Protein AF-A0A381WJZ9-F1 (afdb_monomer_lite)

pLDDT: mean 94.04, std 3.13, range [81.38, 98.0]

Secondary structure (DSSP, 8-state):
-HHHHTTEEEEEE--EEEEETTEEEEES--STTTEEEEETTT--TTSPPP-SSTHHHHHHHHHTTHHHHHHHHHHTT-PPPPPPPPHHHHHHHHHHHHHHHHHHH----

Sequence (109 aa):
RIADNAGFILADLKLEFGKENNAIILADSIGPDEFRLWPKDAYKIGETQEAYDKQLLRDWLTENGYQKKFDDARSSGNEPIAPSIPTDLISKMTQRYVTAYQKLTGDTL

Structure (mmCIF, N/CA/C/O backbone):
data_AF-A0A381WJZ9-F1
#
_entry.id   AF-A0A381WJZ9-F1
#
loop_
_atom_site.group_PDB
_atom_site.id
_atom_site.type_symbol
_atom_site.label_atom_id
_atom_site.label_alt_id
_atom_site.label_comp_id
_atom_site.label_asym_id
_atom_site.label_entity_id
_atom_site.label_seq_id
_atom_site.pdbx_PDB_ins_code
_atom_site.Cartn_x
_atom_site.Cartn_y
_atom_site.Cartn_z
_atom_site.occupancy
_atom_site.B_iso_or_equiv
_atom_site.auth_seq_id
_atom_site.auth_comp_id
_atom_site.auth_asym_id
_atom_site.auth_atom_id
_atom_site.pdbx_PDB_model_num
ATOM 1 N N . ARG A 1 1 ? -7.148 -16.300 -4.438 1.00 81.38 1 ARG A N 1
ATOM 2 C CA . ARG A 1 1 ? -8.253 -15.926 -3.518 1.00 81.38 1 ARG A CA 1
ATOM 3 C C . ARG A 1 1 ? -7.761 -15.604 -2.095 1.00 81.38 1 ARG A C 1
ATOM 5 O O . ARG A 1 1 ? -8.583 -15.525 -1.203 1.00 81.38 1 ARG A O 1
ATOM 12 N N . ILE A 1 2 ? -6.457 -15.375 -1.863 1.00 93.69 2 ILE A N 1
ATOM 13 C CA . ILE A 1 2 ? -5.912 -15.141 -0.508 1.00 93.69 2 ILE A CA 1
ATOM 14 C C . ILE A 1 2 ? -6.449 -13.830 0.086 1.00 93.69 2 ILE A C 1
ATOM 16 O O . ILE A 1 2 ? -7.165 -13.872 1.077 1.00 93.69 2 ILE A O 1
ATOM 20 N N . ALA A 1 3 ? -6.202 -12.689 -0.573 1.00 95.06 3 ALA A N 1
ATOM 21 C CA . ALA A 1 3 ? -6.719 -11.387 -0.132 1.00 95.06 3 ALA A CA 1
ATOM 22 C C . ALA A 1 3 ? -8.249 -11.379 0.006 1.00 95.06 3 ALA A C 1
ATOM 24 O O . ALA A 1 3 ? -8.786 -10.922 1.010 1.00 95.06 3 ALA A O 1
ATOM 25 N N . ASP A 1 4 ? -8.936 -11.970 -0.974 1.00 96.12 4 ASP A N 1
ATOM 26 C CA . ASP A 1 4 ? -10.392 -12.089 -0.985 1.00 96.12 4 ASP A CA 1
ATOM 27 C C . ASP A 1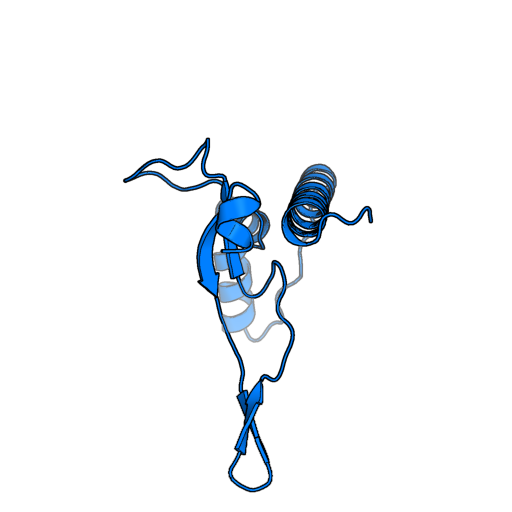 4 ? -10.930 -12.816 0.264 1.00 96.12 4 ASP A C 1
ATOM 29 O O . ASP A 1 4 ? -11.830 -12.305 0.936 1.00 96.12 4 ASP A O 1
ATOM 33 N N . ASN A 1 5 ? -10.332 -13.958 0.614 1.00 96.56 5 ASN A N 1
ATOM 34 C CA . ASN A 1 5 ? -10.680 -14.735 1.805 1.00 96.56 5 ASN A CA 1
ATOM 35 C C . ASN A 1 5 ? -10.297 -14.014 3.108 1.00 96.56 5 ASN A C 1
ATOM 37 O O . ASN A 1 5 ? -10.979 -14.169 4.115 1.00 96.56 5 ASN A O 1
ATOM 41 N N . ALA A 1 6 ? -9.237 -13.206 3.078 1.00 95.69 6 ALA A N 1
ATOM 42 C CA . ALA A 1 6 ? -8.768 -12.392 4.198 1.00 95.69 6 ALA A CA 1
ATOM 43 C C . ALA A 1 6 ? -9.626 -11.132 4.450 1.00 95.69 6 ALA A C 1
ATOM 45 O O . ALA A 1 6 ? -9.337 -10.352 5.358 1.00 95.69 6 ALA A O 1
ATOM 46 N N . GLY A 1 7 ? -10.683 -10.911 3.659 1.00 96.31 7 GLY A N 1
ATOM 47 C CA . GLY A 1 7 ? -11.561 -9.748 3.794 1.00 96.31 7 GLY A CA 1
ATOM 48 C C . GLY A 1 7 ? -11.049 -8.492 3.084 1.00 96.31 7 GLY A C 1
ATOM 49 O O . GLY A 1 7 ? -11.513 -7.396 3.390 1.00 96.31 7 GLY A O 1
ATOM 50 N N . PHE A 1 8 ? -10.125 -8.636 2.132 1.00 96.19 8 PHE A N 1
ATOM 51 C CA . PHE A 1 8 ? -9.548 -7.529 1.371 1.00 96.19 8 PHE A CA 1
ATOM 52 C C . PHE A 1 8 ? -9.838 -7.617 -0.130 1.00 96.19 8 PHE A C 1
ATOM 54 O O . PHE A 1 8 ? -10.052 -8.688 -0.701 1.00 96.19 8 PHE A O 1
ATOM 61 N N . ILE A 1 9 ? -9.790 -6.459 -0.777 1.00 95.62 9 ILE A N 1
ATOM 62 C CA . ILE A 1 9 ? -9.676 -6.274 -2.218 1.00 95.62 9 ILE A CA 1
ATOM 63 C C . ILE A 1 9 ? -8.210 -5.936 -2.502 1.00 95.62 9 ILE A C 1
ATOM 65 O O . ILE A 1 9 ? -7.686 -4.969 -1.953 1.00 95.62 9 ILE A O 1
ATOM 69 N N . LEU A 1 10 ? -7.552 -6.727 -3.353 1.00 94.75 10 LEU A N 1
ATOM 70 C CA . LEU A 1 10 ? -6.238 -6.384 -3.899 1.00 94.75 10 LEU A CA 1
ATOM 71 C C . LEU A 1 10 ? -6.445 -5.429 -5.074 1.00 94.75 10 LEU A C 1
ATOM 73 O O . LEU A 1 10 ? -6.830 -5.871 -6.155 1.00 94.75 10 LEU A O 1
ATOM 77 N N . ALA A 1 11 ? -6.253 -4.135 -4.834 1.00 93.56 11 ALA A N 1
ATOM 78 C CA . ALA A 1 11 ? -6.512 -3.100 -5.830 1.00 93.56 11 ALA A CA 1
ATOM 79 C C . ALA A 1 11 ? -5.433 -3.082 -6.920 1.00 93.56 11 ALA A C 1
ATOM 81 O O . ALA A 1 11 ? -5.748 -3.035 -8.107 1.00 93.56 11 ALA A O 1
ATOM 82 N N . ASP A 1 12 ? -4.169 -3.181 -6.512 1.00 93.44 12 ASP A N 1
ATOM 83 C CA . ASP A 1 12 ? -3.019 -3.310 -7.401 1.00 93.44 12 ASP A CA 1
ATOM 84 C C . ASP A 1 12 ? -1.832 -3.976 -6.689 1.00 93.44 12 ASP A C 1
ATOM 86 O O . ASP A 1 12 ? -1.811 -4.108 -5.462 1.00 93.44 12 ASP A O 1
ATOM 90 N N . LEU A 1 13 ? -0.873 -4.445 -7.490 1.00 93.44 13 LEU A N 1
ATOM 91 C CA . LEU A 1 13 ? 0.360 -5.095 -7.057 1.00 93.44 13 LEU A CA 1
ATOM 92 C C . LEU A 1 13 ? 1.471 -4.787 -8.066 1.00 93.44 13 LEU A C 1
ATOM 94 O O . LEU A 1 13 ? 1.309 -5.011 -9.268 1.00 93.44 13 LEU A O 1
ATOM 98 N N . LYS A 1 14 ? 2.611 -4.316 -7.570 1.00 95.56 14 LYS A N 1
ATOM 99 C CA . LYS A 1 14 ? 3.866 -4.205 -8.310 1.00 95.56 14 LYS A CA 1
ATOM 100 C C . LYS A 1 14 ? 4.633 -5.519 -8.190 1.00 95.56 14 LYS A C 1
ATOM 102 O O . LYS A 1 14 ? 4.833 -6.017 -7.089 1.00 95.56 14 LYS A O 1
ATOM 107 N N . LEU A 1 15 ? 5.134 -6.025 -9.312 1.00 96.88 15 LEU A N 1
ATOM 108 C CA . LEU A 1 15 ? 6.040 -7.171 -9.356 1.00 96.88 15 LEU A CA 1
ATOM 109 C C . LEU A 1 15 ? 7.314 -6.786 -10.098 1.00 96.88 15 LEU A C 1
ATOM 111 O O . LEU A 1 15 ? 7.259 -6.041 -11.078 1.00 96.88 15 LEU A O 1
ATOM 115 N N . GLU A 1 16 ? 8.441 -7.331 -9.656 1.00 97.75 16 GLU A N 1
ATOM 116 C CA . GLU A 1 16 ? 9.701 -7.258 -10.388 1.00 97.75 16 GLU A CA 1
ATOM 117 C C . GLU A 1 16 ? 10.121 -8.657 -10.818 1.00 97.75 16 GLU A C 1
ATOM 119 O O . GLU A 1 16 ? 9.851 -9.648 -10.140 1.00 97.75 16 GLU A O 1
ATOM 124 N N . PHE A 1 17 ? 10.758 -8.750 -11.982 1.00 98.00 17 PHE A N 1
ATOM 125 C CA . PHE A 1 17 ? 11.145 -10.029 -12.556 1.00 98.00 17 PHE A CA 1
ATOM 126 C C . PHE A 1 17 ? 12.586 -9.996 -13.044 1.00 98.00 17 PHE A C 1
ATOM 128 O O . PHE A 1 17 ? 13.007 -9.062 -13.728 1.00 98.00 17 PHE A O 1
ATOM 135 N N . GLY A 1 18 ? 13.318 -11.060 -12.731 1.00 97.44 18 GLY A N 1
ATOM 136 C CA . GLY A 1 18 ? 14.611 -11.373 -13.322 1.00 97.44 18 GLY A CA 1
ATOM 137 C C . GLY A 1 18 ? 14.477 -12.356 -14.485 1.00 97.44 18 GLY A C 1
ATOM 138 O O . GLY A 1 18 ? 13.428 -12.971 -14.699 1.00 97.44 18 GLY A O 1
ATOM 139 N N . LYS A 1 19 ? 15.571 -12.538 -15.229 1.00 97.75 19 LYS A N 1
ATOM 140 C CA . LYS A 1 19 ? 15.684 -13.563 -16.269 1.00 97.75 19 LYS A CA 1
ATOM 141 C C . LYS A 1 19 ? 16.950 -14.383 -16.058 1.00 97.75 19 LYS A C 1
ATOM 143 O O . LYS A 1 19 ? 18.045 -13.833 -16.075 1.00 97.75 19 LYS A O 1
ATOM 148 N N . GLU A 1 20 ? 16.798 -15.696 -15.944 1.00 97.31 20 GLU A N 1
ATOM 149 C CA . GLU A 1 20 ? 17.911 -16.641 -15.824 1.00 97.31 20 GLU A CA 1
ATOM 150 C C . GLU A 1 20 ? 17.608 -17.890 -16.657 1.00 97.31 20 GLU A C 1
ATOM 152 O O . GLU A 1 20 ? 16.483 -18.379 -16.647 1.00 97.31 20 GLU A O 1
ATOM 157 N N . ASN A 1 21 ? 18.582 -18.390 -17.428 1.00 96.19 21 ASN A N 1
ATOM 158 C CA . ASN A 1 21 ? 18.439 -19.600 -18.258 1.00 96.19 21 ASN A CA 1
ATOM 159 C C . ASN A 1 21 ? 17.167 -19.624 -19.132 1.00 96.19 21 ASN A C 1
ATOM 161 O O . ASN A 1 21 ? 16.522 -20.653 -19.314 1.00 96.19 21 ASN A O 1
ATOM 165 N N . ASN A 1 22 ? 16.808 -18.462 -19.687 1.00 95.50 22 ASN A N 1
ATOM 166 C CA . ASN A 1 22 ? 15.597 -18.241 -20.481 1.00 95.50 22 ASN A CA 1
ATOM 167 C C . ASN A 1 22 ? 14.258 -18.431 -19.730 1.00 95.50 22 ASN A C 1
ATOM 169 O O . ASN A 1 22 ? 13.206 -18.407 -20.365 1.00 95.50 22 ASN A O 1
ATOM 173 N N . ALA A 1 23 ? 14.284 -18.538 -18.400 1.00 97.50 23 ALA A N 1
ATOM 174 C CA . ALA A 1 23 ? 13.121 -18.487 -17.522 1.00 97.50 23 ALA A CA 1
ATOM 175 C C . ALA A 1 23 ? 12.942 -17.081 -16.926 1.00 97.50 23 ALA A C 1
ATOM 177 O O . ALA A 1 23 ? 13.918 -16.383 -16.643 1.00 97.50 23 ALA A O 1
ATOM 178 N N . ILE A 1 24 ? 11.685 -16.673 -16.741 1.00 97.62 24 ILE A N 1
ATOM 179 C CA . ILE A 1 24 ? 11.320 -15.473 -15.982 1.00 97.62 24 ILE A CA 1
ATOM 180 C C . ILE A 1 24 ? 11.126 -15.883 -14.528 1.00 97.62 24 ILE A C 1
ATOM 182 O O . ILE A 1 24 ? 10.386 -16.826 -14.247 1.00 97.62 24 ILE A O 1
ATOM 186 N N . ILE A 1 25 ? 11.789 -15.179 -13.619 1.00 97.44 25 ILE A N 1
ATOM 187 C CA . ILE A 1 25 ? 11.780 -15.484 -12.190 1.00 97.44 25 ILE A CA 1
ATOM 188 C C . ILE A 1 25 ? 11.227 -14.272 -11.456 1.00 97.44 25 ILE A C 1
ATOM 190 O O . ILE A 1 25 ? 11.639 -13.145 -11.732 1.00 97.44 25 ILE A O 1
ATOM 194 N N . LEU A 1 26 ? 10.290 -14.501 -10.536 1.00 96.94 26 LEU A N 1
ATOM 195 C CA . LEU A 1 26 ? 9.844 -13.461 -9.617 1.00 96.94 26 LEU A CA 1
ATOM 196 C C . LEU A 1 26 ? 11.037 -13.011 -8.768 1.00 96.94 26 LEU A C 1
ATOM 198 O O . LEU A 1 26 ? 11.684 -13.827 -8.115 1.00 96.94 26 LEU A O 1
ATOM 202 N N . ALA A 1 27 ? 11.313 -11.718 -8.805 1.00 95.12 27 ALA A N 1
ATOM 203 C CA . ALA A 1 27 ? 12.308 -11.065 -7.979 1.00 95.12 27 ALA A CA 1
ATOM 204 C C . ALA A 1 27 ? 11.611 -10.116 -6.995 1.00 95.12 27 ALA A C 1
ATOM 206 O O . ALA A 1 27 ? 10.387 -9.965 -7.030 1.00 95.12 27 ALA A O 1
ATOM 207 N N . ASP A 1 28 ? 12.417 -9.465 -6.155 1.00 95.69 28 ASP A N 1
ATOM 208 C CA . ASP A 1 28 ? 11.953 -8.519 -5.138 1.00 95.69 28 ASP A CA 1
ATOM 209 C C . ASP A 1 28 ? 10.976 -9.159 -4.123 1.00 95.69 28 ASP A C 1
ATOM 211 O O . ASP A 1 28 ? 10.749 -10.373 -4.095 1.00 95.69 28 ASP A O 1
ATOM 215 N N . SER A 1 29 ? 10.469 -8.345 -3.208 1.00 93.69 29 SER A N 1
ATOM 216 C CA . SER A 1 29 ? 9.512 -8.735 -2.184 1.00 93.69 29 SER A CA 1
ATOM 217 C C . SER A 1 29 ? 8.058 -8.582 -2.645 1.00 93.69 29 SER A C 1
ATOM 219 O O . SER A 1 29 ? 7.745 -7.907 -3.625 1.00 93.69 29 SER A O 1
ATOM 221 N N . ILE A 1 30 ? 7.152 -9.237 -1.917 1.00 92.19 30 ILE A N 1
ATOM 222 C CA . ILE A 1 30 ? 5.709 -9.012 -2.017 1.00 92.19 30 ILE A CA 1
ATOM 223 C C . ILE A 1 30 ? 5.217 -8.673 -0.614 1.00 92.19 30 ILE A C 1
ATOM 225 O O . ILE A 1 30 ? 4.999 -9.569 0.205 1.00 92.19 30 ILE A O 1
ATOM 229 N N . GLY A 1 31 ? 5.053 -7.383 -0.334 1.00 90.31 31 GLY A N 1
ATOM 230 C CA . GLY A 1 31 ? 4.566 -6.891 0.946 1.00 90.31 31 GLY A CA 1
ATOM 231 C C . GLY A 1 31 ? 3.645 -5.674 0.818 1.00 90.31 31 GLY A C 1
ATOM 232 O O . GLY A 1 31 ? 3.314 -5.249 -0.292 1.00 90.31 31 GLY A O 1
ATOM 233 N N . PRO A 1 32 ? 3.230 -5.095 1.962 1.00 89.00 32 PRO A N 1
ATOM 234 C CA . PRO A 1 32 ? 2.378 -3.898 2.025 1.00 89.00 32 PRO A CA 1
ATOM 235 C C . PRO A 1 32 ? 2.932 -2.667 1.306 1.00 89.00 32 PRO A C 1
ATOM 237 O O . PRO A 1 32 ? 2.250 -1.658 1.168 1.00 89.00 32 PRO A O 1
ATOM 240 N 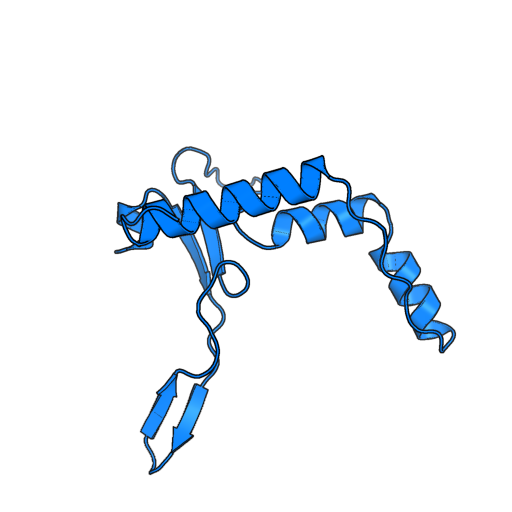N . ASP A 1 33 ? 4.180 -2.727 0.872 1.00 90.75 33 ASP A N 1
ATOM 241 C CA . ASP A 1 33 ? 4.849 -1.668 0.147 1.00 90.75 33 ASP A CA 1
ATOM 242 C C . ASP A 1 33 ? 4.663 -1.798 -1.375 1.00 90.75 33 ASP A C 1
ATOM 244 O O . ASP A 1 33 ? 4.726 -0.795 -2.094 1.00 90.75 33 ASP A O 1
ATOM 248 N N . GLU A 1 34 ? 4.405 -3.017 -1.852 1.00 93.56 34 GLU A N 1
ATOM 249 C CA . GLU A 1 34 ? 4.294 -3.399 -3.257 1.00 93.56 34 GLU A CA 1
ATOM 250 C C . GLU A 1 34 ? 2.842 -3.606 -3.690 1.00 93.56 34 GLU A C 1
ATOM 252 O O . GLU A 1 34 ? 2.568 -3.566 -4.889 1.00 93.56 34 GLU A O 1
ATOM 257 N N . PHE A 1 35 ? 1.908 -3.803 -2.756 1.00 91.62 35 PHE A N 1
ATOM 258 C CA . PHE A 1 35 ? 0.477 -3.911 -3.046 1.00 91.62 35 PHE A CA 1
ATOM 259 C C . PHE A 1 35 ? -0.369 -2.835 -2.374 1.00 91.62 35 PHE A C 1
ATOM 261 O O . PHE A 1 35 ? 0.022 -2.249 -1.367 1.00 91.62 35 PHE A O 1
ATOM 268 N N . ARG A 1 36 ? -1.591 -2.661 -2.889 1.00 92.12 36 ARG A N 1
ATOM 269 C CA . ARG A 1 36 ? -2.672 -1.953 -2.197 1.00 92.12 36 ARG A CA 1
ATOM 270 C C . ARG A 1 36 ? -3.790 -2.899 -1.793 1.00 92.12 36 ARG A C 1
ATOM 272 O O . ARG A 1 36 ? -4.385 -3.569 -2.641 1.00 92.12 36 ARG A O 1
ATOM 279 N N . LEU A 1 37 ? -4.102 -2.919 -0.498 1.00 94.12 37 LEU A N 1
ATOM 280 C CA . LEU A 1 37 ? -5.222 -3.681 0.055 1.00 94.12 37 LEU A CA 1
ATOM 281 C C . LEU A 1 37 ? -6.287 -2.745 0.605 1.00 94.12 37 LEU A C 1
ATOM 283 O O . LEU A 1 37 ? -6.020 -1.947 1.507 1.00 94.12 37 LEU A O 1
ATOM 287 N N . TRP A 1 38 ? -7.505 -2.906 0.094 1.00 94.88 38 TRP A N 1
ATOM 288 C CA . TRP A 1 38 ? -8.689 -2.213 0.590 1.00 94.88 38 TRP A CA 1
ATOM 289 C C . TRP A 1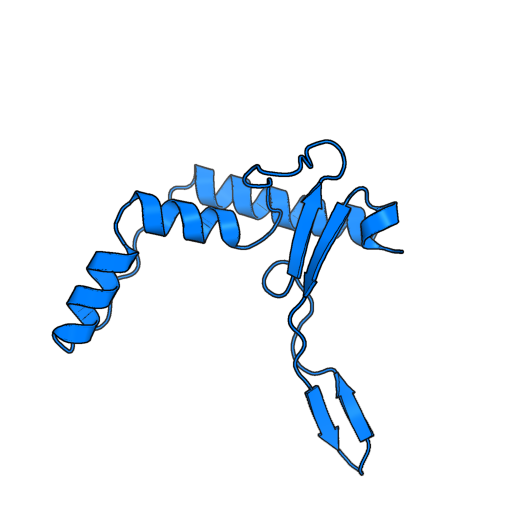 38 ? -9.567 -3.180 1.382 1.00 94.88 38 TRP A C 1
ATOM 291 O O . TRP A 1 38 ? -9.882 -4.262 0.881 1.00 94.88 38 TRP A O 1
ATOM 301 N N . PRO A 1 39 ? -9.967 -2.846 2.616 1.00 95.06 39 PRO A N 1
ATOM 302 C CA . PRO A 1 39 ? -10.862 -3.689 3.397 1.00 95.06 39 PRO A CA 1
ATOM 303 C C . PRO A 1 39 ? -12.250 -3.727 2.733 1.00 95.06 39 PRO A C 1
ATOM 305 O O . PRO A 1 39 ? -12.816 -2.695 2.370 1.00 95.06 39 PRO A O 1
ATOM 308 N N . LYS A 1 40 ? -12.791 -4.933 2.521 1.00 95.31 40 LYS A N 1
ATOM 309 C CA . LYS A 1 40 ? -14.043 -5.138 1.768 1.00 95.31 40 LYS A CA 1
ATOM 310 C C . LYS A 1 40 ? -15.252 -4.467 2.411 1.00 95.31 40 LYS A C 1
ATOM 312 O O . LYS A 1 40 ? -16.155 -4.040 1.704 1.00 95.31 40 LYS A O 1
ATOM 317 N N . ASP A 1 41 ? -15.282 -4.425 3.735 1.00 95.50 41 ASP A N 1
ATOM 318 C CA . ASP A 1 41 ? -16.366 -3.870 4.542 1.00 95.50 41 ASP A CA 1
ATOM 319 C C . ASP A 1 41 ? -16.419 -2.336 4.518 1.00 95.50 41 ASP A C 1
ATOM 321 O O . ASP A 1 41 ? -17.489 -1.770 4.732 1.00 95.50 41 ASP A O 1
ATOM 325 N N . ALA A 1 42 ? -15.306 -1.664 4.206 1.00 94.12 42 ALA A N 1
ATOM 326 C CA . ALA A 1 42 ? -15.255 -0.207 4.072 1.00 94.12 42 ALA A CA 1
ATOM 327 C C . ALA A 1 42 ? -15.177 0.286 2.615 1.00 94.12 42 ALA A C 1
ATOM 329 O O . ALA A 1 42 ? -15.235 1.494 2.382 1.00 94.12 42 ALA A O 1
ATOM 330 N N . TYR A 1 43 ? -15.051 -0.617 1.637 1.00 95.50 43 TYR A N 1
ATOM 331 C CA . TYR A 1 43 ? -14.917 -0.249 0.229 1.00 95.50 43 TYR A CA 1
ATOM 332 C C . TYR A 1 43 ? -16.169 0.451 -0.318 1.00 95.50 43 TYR A C 1
ATOM 334 O O . TYR A 1 43 ? -17.287 -0.057 -0.193 1.00 95.50 43 TYR A O 1
ATOM 342 N N . LYS A 1 44 ? -15.976 1.589 -0.998 1.00 96.50 44 LYS A N 1
ATOM 343 C CA . LYS A 1 44 ? -17.057 2.357 -1.637 1.00 96.50 44 LYS A CA 1
ATOM 344 C C . LYS A 1 44 ? -16.623 2.971 -2.960 1.00 96.50 44 LYS A C 1
ATOM 346 O O . LYS A 1 44 ? -15.649 3.711 -3.025 1.00 96.50 44 LYS A O 1
ATOM 351 N N . ILE A 1 45 ? -17.382 2.728 -4.023 1.00 95.19 45 ILE A N 1
ATOM 352 C CA . ILE A 1 45 ? -17.098 3.307 -5.342 1.00 95.19 45 ILE A CA 1
ATOM 353 C C . ILE A 1 45 ? -17.183 4.840 -5.278 1.00 95.19 45 ILE A C 1
ATOM 355 O O . ILE A 1 45 ? -18.146 5.386 -4.747 1.00 95.19 45 ILE A O 1
ATOM 359 N N . GLY A 1 46 ? -16.198 5.521 -5.870 1.00 94.75 46 GLY A N 1
ATOM 360 C CA . GLY A 1 46 ? -16.164 6.984 -5.974 1.00 94.75 46 GLY A CA 1
ATOM 361 C C . GLY A 1 46 ? -15.548 7.711 -4.775 1.00 94.75 46 GLY A C 1
ATOM 362 O O . GLY A 1 46 ? -15.472 8.935 -4.803 1.00 94.75 46 GLY A O 1
ATOM 363 N N . GLU A 1 47 ? -15.081 6.987 -3.756 1.00 92.44 47 GLU A N 1
ATOM 364 C CA . GLU A 1 47 ? -14.408 7.560 -2.584 1.00 92.44 47 GLU A CA 1
ATOM 365 C C . GLU A 1 47 ? -12.904 7.228 -2.563 1.00 92.44 47 GLU A C 1
ATOM 367 O O . GLU A 1 47 ? -12.418 6.355 -3.291 1.00 92.44 47 GLU A O 1
ATOM 372 N N . THR A 1 48 ? -12.150 7.917 -1.705 1.00 88.56 48 THR A N 1
ATOM 373 C CA . THR A 1 48 ? -10.804 7.475 -1.318 1.00 88.56 48 THR A CA 1
ATOM 374 C C . THR A 1 48 ? -10.938 6.286 -0.373 1.00 88.56 48 THR A C 1
ATOM 376 O O . THR A 1 48 ? -11.670 6.353 0.612 1.00 88.56 48 THR A O 1
ATOM 379 N N . GLN A 1 49 ? -10.240 5.194 -0.674 1.00 91.25 49 GLN A N 1
ATOM 380 C CA . GLN A 1 49 ? -10.350 3.954 0.093 1.00 91.25 49 GLN A CA 1
ATOM 381 C C . GLN A 1 49 ? -9.403 3.948 1.290 1.00 91.25 49 GLN A C 1
ATOM 383 O O . GLN A 1 49 ? -8.294 4.482 1.224 1.00 91.25 49 GLN A O 1
ATOM 388 N N . GLU A 1 50 ? -9.803 3.270 2.366 1.00 88.00 50 GLU A N 1
ATOM 389 C CA . GLU A 1 50 ? -8.854 2.913 3.413 1.00 88.00 50 GLU A CA 1
ATOM 390 C C . GLU A 1 50 ? -7.804 1.941 2.854 1.00 88.00 50 GLU A C 1
ATOM 392 O O . GLU A 1 50 ? -8.132 0.963 2.185 1.00 88.00 50 GLU A O 1
ATOM 397 N N . ALA A 1 51 ? -6.536 2.218 3.143 1.00 82.31 51 ALA A N 1
ATOM 398 C CA . ALA A 1 51 ? -5.403 1.511 2.570 1.00 82.31 51 ALA A CA 1
ATOM 399 C C . ALA A 1 51 ? -4.526 0.883 3.663 1.00 82.31 51 ALA A C 1
ATOM 401 O O . ALA A 1 51 ? -4.140 1.551 4.630 1.00 82.31 51 ALA A O 1
ATOM 402 N N . TYR A 1 52 ? -4.217 -0.404 3.510 1.00 89.69 52 TYR A N 1
ATOM 403 C CA . TYR A 1 52 ? -3.354 -1.183 4.410 1.00 89.69 52 TYR A CA 1
ATOM 404 C C . TYR A 1 52 ? -1.920 -1.261 3.859 1.00 89.69 52 TYR A C 1
ATOM 406 O O . TYR A 1 52 ? -1.324 -2.330 3.775 1.00 89.69 52 TYR A O 1
ATOM 414 N N . ASP A 1 53 ? -1.399 -0.104 3.453 1.00 83.50 53 ASP A N 1
ATOM 415 C CA . ASP A 1 53 ? -0.136 0.069 2.732 1.00 83.50 53 ASP A CA 1
ATOM 416 C C . ASP A 1 53 ? 0.480 1.460 3.027 1.00 83.50 53 ASP A C 1
ATOM 418 O O . ASP A 1 53 ? 0.052 2.180 3.941 1.00 83.50 53 ASP A O 1
ATOM 422 N N . LYS A 1 54 ? 1.494 1.854 2.247 1.00 85.69 54 LYS A N 1
ATOM 423 C CA . LYS A 1 54 ? 2.209 3.143 2.351 1.00 85.69 54 LYS A CA 1
ATOM 424 C C . LYS A 1 54 ? 1.342 4.392 2.152 1.00 85.69 54 LYS A C 1
ATOM 426 O O . LYS A 1 54 ? 1.836 5.496 2.396 1.00 85.69 54 LYS A O 1
ATOM 431 N N . GLN A 1 55 ? 0.101 4.274 1.684 1.00 86.00 55 GLN A N 1
ATOM 432 C CA . GLN A 1 55 ? -0.725 5.424 1.318 1.00 86.00 55 GLN A CA 1
ATOM 433 C C . GLN A 1 55 ? -0.949 6.377 2.498 1.00 86.00 55 GLN A C 1
ATOM 435 O O . GLN A 1 55 ? -0.861 7.583 2.312 1.00 86.00 55 GLN A O 1
ATOM 440 N N . LEU A 1 56 ? -1.078 5.858 3.726 1.00 89.62 56 LEU A N 1
ATOM 441 C CA . LEU A 1 56 ? -1.236 6.689 4.928 1.00 89.62 56 LEU A CA 1
ATOM 442 C C . LEU A 1 56 ? -0.065 7.677 5.123 1.00 89.62 56 LEU A C 1
ATOM 444 O O . LEU A 1 56 ? -0.278 8.837 5.467 1.00 89.62 56 LEU A O 1
ATOM 448 N N . LEU A 1 57 ? 1.174 7.233 4.878 1.00 92.06 57 LEU A N 1
ATOM 449 C CA . LEU A 1 57 ? 2.352 8.101 4.957 1.00 92.06 57 LEU A CA 1
ATOM 450 C C . LEU A 1 57 ? 2.390 9.104 3.802 1.00 92.06 57 LEU A C 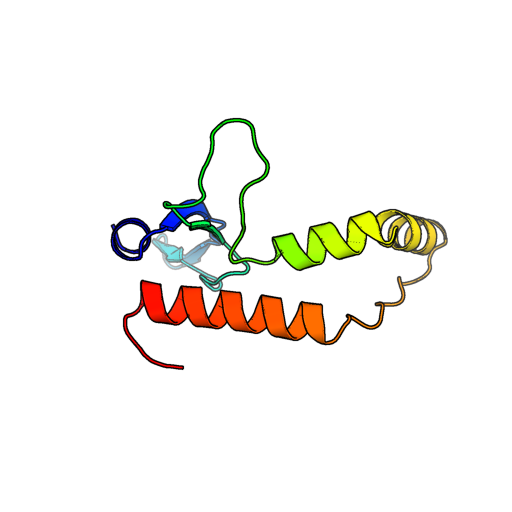1
ATOM 452 O O . LEU A 1 57 ? 2.768 10.255 4.003 1.00 92.06 57 LEU A O 1
ATOM 456 N N . ARG A 1 58 ? 2.010 8.674 2.594 1.00 90.88 58 ARG A N 1
ATOM 457 C CA . ARG A 1 58 ? 1.978 9.540 1.405 1.00 90.88 58 ARG A CA 1
ATOM 458 C C . ARG A 1 58 ? 0.979 10.678 1.576 1.00 90.88 58 ARG A C 1
ATOM 460 O O . ARG A 1 58 ? 1.320 11.826 1.288 1.00 90.88 58 ARG A O 1
ATOM 467 N N . ASP A 1 59 ? -0.207 10.361 2.081 1.00 90.62 59 ASP A N 1
ATOM 468 C CA . ASP A 1 59 ? -1.262 11.333 2.354 1.00 90.62 59 ASP A CA 1
ATOM 469 C C . ASP A 1 59 ? -0.778 12.331 3.410 1.00 90.62 59 ASP A C 1
ATOM 471 O O . ASP A 1 59 ? -0.754 13.532 3.149 1.00 90.62 59 ASP A O 1
ATOM 475 N N . TRP A 1 60 ? -0.232 11.845 4.533 1.00 94.44 60 TRP A N 1
ATOM 476 C CA . TRP A 1 60 ? 0.315 12.711 5.581 1.00 94.44 60 TRP A CA 1
ATOM 477 C C . TRP A 1 60 ? 1.444 13.626 5.079 1.00 94.44 60 TRP A C 1
ATOM 479 O O . TRP A 1 60 ? 1.454 14.823 5.374 1.00 94.44 60 TRP A O 1
ATOM 489 N N . LEU A 1 61 ? 2.393 13.100 4.294 1.00 95.06 61 LEU A N 1
ATOM 490 C CA . LEU A 1 61 ? 3.478 13.901 3.715 1.00 95.06 61 LEU A CA 1
ATOM 491 C C . LEU A 1 61 ? 2.931 15.004 2.799 1.00 95.06 61 LEU A C 1
ATOM 493 O O . LEU A 1 61 ? 3.427 16.135 2.820 1.00 95.06 61 LEU A O 1
ATOM 497 N N . THR A 1 62 ? 1.908 14.683 2.011 1.00 92.69 62 THR A N 1
ATOM 498 C CA . THR A 1 62 ? 1.272 15.619 1.078 1.00 92.69 62 THR A CA 1
ATOM 499 C C . THR A 1 62 ? 0.519 16.713 1.829 1.00 92.69 62 THR A C 1
ATOM 501 O O . THR A 1 62 ? 0.760 17.895 1.584 1.00 92.69 62 THR A O 1
ATOM 504 N N . GLU A 1 63 ? -0.320 16.338 2.795 1.00 94.50 63 GLU A N 1
ATOM 505 C CA . GLU A 1 63 ? -1.109 17.257 3.626 1.00 94.50 63 GLU A CA 1
ATOM 506 C C . GLU A 1 63 ? -0.229 18.227 4.428 1.00 94.50 63 GLU A C 1
ATOM 508 O O . GLU A 1 63 ? -0.589 19.388 4.618 1.00 94.50 63 GLU A O 1
ATOM 513 N N . ASN A 1 64 ? 0.966 17.791 4.837 1.00 95.44 64 ASN A N 1
ATOM 514 C CA . ASN A 1 64 ? 1.932 18.619 5.568 1.00 95.44 64 ASN A CA 1
ATOM 515 C C . ASN A 1 64 ? 2.912 19.383 4.649 1.00 95.44 64 ASN A C 1
ATOM 517 O O . ASN A 1 64 ? 3.881 20.000 5.113 1.00 95.44 64 ASN A O 1
ATOM 521 N N . GLY A 1 65 ? 2.669 19.363 3.333 1.00 95.56 65 GLY A N 1
ATOM 522 C CA . GLY A 1 65 ? 3.415 20.129 2.335 1.00 95.56 65 GLY A CA 1
ATOM 523 C C . GLY A 1 65 ? 4.841 19.633 2.083 1.00 95.56 65 GLY A C 1
ATOM 524 O O . GLY A 1 65 ? 5.650 20.374 1.519 1.00 95.56 65 GLY A O 1
ATOM 525 N N . TYR A 1 66 ? 5.178 18.406 2.493 1.00 95.94 66 TYR A N 1
ATOM 526 C CA . TYR A 1 66 ? 6.522 17.854 2.302 1.00 95.94 66 TYR A CA 1
ATOM 527 C C . TYR A 1 66 ? 6.849 17.590 0.840 1.00 95.94 66 TYR A C 1
ATOM 529 O O . TYR A 1 66 ? 7.994 17.799 0.461 1.00 95.94 66 TYR A O 1
ATOM 537 N N . GLN A 1 67 ? 5.856 17.241 0.015 1.00 93.00 67 GLN A N 1
ATOM 538 C CA . GLN A 1 67 ? 6.027 17.111 -1.437 1.00 93.00 67 GLN A CA 1
ATOM 539 C C . GLN A 1 67 ? 6.713 18.360 -2.010 1.00 93.00 67 GLN A C 1
ATOM 541 O O . GLN A 1 67 ? 7.827 18.285 -2.522 1.00 93.00 67 GLN A O 1
ATOM 546 N N . LYS A 1 68 ? 6.103 19.534 -1.798 1.00 94.06 68 LYS A N 1
ATOM 547 C CA . LYS A 1 68 ? 6.645 20.806 -2.281 1.00 94.06 68 LYS A CA 1
ATOM 548 C C . LYS A 1 68 ? 8.014 21.118 -1.671 1.00 94.06 68 LYS A C 1
ATOM 550 O O . LYS A 1 68 ? 8.929 21.480 -2.395 1.00 94.06 68 LYS A O 1
ATOM 555 N N . LYS A 1 69 ? 8.182 20.947 -0.353 1.00 95.25 69 LYS A N 1
ATOM 556 C CA . LYS A 1 69 ? 9.471 21.205 0.320 1.00 95.25 69 LYS A CA 1
ATOM 557 C C . LYS A 1 69 ? 10.605 20.348 -0.249 1.00 95.25 69 LYS A C 1
ATOM 559 O O . LYS A 1 69 ? 11.725 20.832 -0.385 1.00 95.25 69 LYS A O 1
ATOM 564 N N . PHE A 1 70 ? 10.328 19.082 -0.557 1.00 95.75 70 PHE A N 1
ATOM 565 C CA . PHE A 1 70 ? 11.313 18.172 -1.130 1.00 95.75 70 PHE A CA 1
ATOM 566 C C . PHE A 1 70 ? 11.650 18.557 -2.569 1.00 95.75 70 PHE A C 1
ATOM 568 O O . PHE A 1 70 ? 12.820 18.542 -2.945 1.00 95.75 70 PHE A O 1
ATOM 575 N N . ASP A 1 71 ? 10.646 18.940 -3.353 1.00 95.50 71 ASP A N 1
ATOM 576 C CA . ASP A 1 71 ? 10.837 19.376 -4.735 1.00 95.50 71 ASP A CA 1
ATOM 577 C C . ASP A 1 71 ? 11.621 20.702 -4.805 1.00 95.50 71 ASP A C 1
ATOM 579 O O . ASP A 1 71 ? 12.552 20.825 -5.607 1.00 95.50 71 ASP A O 1
ATOM 583 N N . ASP A 1 72 ? 11.343 21.649 -3.902 1.00 96.56 72 ASP A N 1
ATOM 584 C CA . ASP A 1 72 ? 12.079 22.915 -3.763 1.00 96.56 72 ASP A CA 1
ATOM 585 C C . ASP A 1 72 ? 13.555 22.673 -3.369 1.00 96.56 72 ASP A C 1
ATOM 587 O O . ASP A 1 72 ? 14.469 23.281 -3.940 1.00 96.56 72 ASP A O 1
ATOM 591 N N . ALA A 1 73 ? 13.809 21.752 -2.428 1.00 96.44 73 ALA A N 1
ATOM 592 C CA . ALA A 1 73 ? 15.162 21.381 -2.005 1.00 96.44 73 ALA A CA 1
ATOM 593 C C . ALA A 1 73 ? 15.972 20.782 -3.164 1.00 96.44 73 ALA A C 1
ATOM 595 O O . ALA A 1 73 ? 17.064 21.274 -3.462 1.00 96.44 73 ALA A O 1
ATOM 596 N N . ARG A 1 74 ? 15.399 19.798 -3.873 1.00 95.75 74 ARG A N 1
ATOM 597 C CA . ARG A 1 74 ? 16.038 19.150 -5.031 1.00 95.75 74 ARG A CA 1
ATOM 598 C C . ARG A 1 74 ? 16.329 20.137 -6.152 1.00 95.75 74 ARG A C 1
ATOM 600 O O . ARG A 1 74 ? 17.423 20.125 -6.707 1.00 95.75 74 ARG A O 1
ATOM 607 N N . SER A 1 75 ? 15.378 21.021 -6.453 1.00 96.81 75 SER A N 1
ATOM 608 C CA . SER A 1 75 ? 15.538 22.052 -7.490 1.00 96.81 75 SER A CA 1
ATOM 609 C C . SER A 1 75 ? 16.654 23.047 -7.158 1.00 96.81 75 SER A C 1
ATOM 611 O O . SER A 1 75 ? 17.255 23.630 -8.055 1.00 96.81 75 SER A O 1
ATOM 613 N N . SER A 1 76 ? 16.963 23.202 -5.870 1.00 96.50 76 SER A N 1
ATOM 614 C CA . SER A 1 76 ? 18.059 24.035 -5.371 1.00 96.50 76 SER A CA 1
ATOM 615 C C . SER A 1 76 ? 19.379 23.263 -5.203 1.00 96.50 76 SER A C 1
ATOM 617 O O . SER A 1 76 ? 20.326 23.805 -4.638 1.00 96.50 76 SER A O 1
ATOM 619 N N . GLY A 1 77 ? 19.450 22.005 -5.657 1.00 97.00 77 GLY A N 1
ATOM 620 C CA . GLY A 1 77 ? 20.637 21.151 -5.544 1.00 97.00 77 GLY A CA 1
ATOM 621 C C . GLY A 1 77 ? 20.897 20.596 -4.140 1.00 97.00 77 GLY A C 1
ATOM 622 O O . GLY A 1 77 ? 21.999 20.125 -3.874 1.00 97.00 77 GLY A O 1
ATOM 623 N N . ASN A 1 78 ? 19.907 20.653 -3.245 1.00 96.81 78 ASN A N 1
ATOM 624 C CA . ASN A 1 78 ? 20.013 20.165 -1.873 1.00 96.81 78 ASN A CA 1
ATOM 625 C C . ASN A 1 78 ? 19.248 18.852 -1.686 1.00 96.81 78 ASN A C 1
ATOM 627 O O . ASN A 1 78 ? 18.189 18.638 -2.282 1.00 96.81 78 ASN A O 1
ATOM 631 N N . GLU A 1 79 ? 19.745 18.005 -0.786 1.00 94.69 79 GLU A N 1
ATOM 632 C CA . GLU A 1 79 ? 19.026 16.799 -0.382 1.00 94.69 79 GLU A CA 1
ATOM 633 C C . GLU A 1 79 ? 17.850 17.167 0.543 1.00 94.69 79 GLU A C 1
ATOM 635 O O . GLU A 1 79 ? 18.031 17.942 1.493 1.00 94.69 79 GLU A O 1
ATOM 640 N N . PRO A 1 80 ? 16.637 16.637 0.308 1.00 94.81 80 PRO A N 1
ATOM 641 C CA . PRO A 1 80 ? 15.512 16.850 1.204 1.00 94.81 80 PRO A CA 1
ATOM 642 C C . PRO A 1 80 ? 15.770 16.295 2.607 1.00 94.81 80 PRO A C 1
ATOM 644 O O . PRO A 1 80 ? 16.184 15.151 2.780 1.00 94.81 80 PRO A O 1
ATOM 647 N N . ILE A 1 81 ? 15.443 17.083 3.630 1.00 93.56 81 ILE A N 1
ATOM 648 C CA . ILE A 1 81 ? 15.517 16.631 5.021 1.00 93.56 81 ILE A CA 1
ATOM 649 C C . ILE A 1 81 ? 14.238 15.861 5.353 1.00 93.56 81 ILE A C 1
ATOM 651 O O . ILE A 1 81 ? 13.138 16.419 5.313 1.00 93.56 81 ILE A O 1
ATOM 655 N N . ALA A 1 82 ? 14.391 14.584 5.703 1.00 93.00 82 ALA A N 1
ATOM 656 C CA . ALA A 1 82 ? 13.282 13.748 6.138 1.00 93.00 82 ALA A CA 1
ATOM 657 C C . ALA A 1 82 ? 12.651 14.307 7.430 1.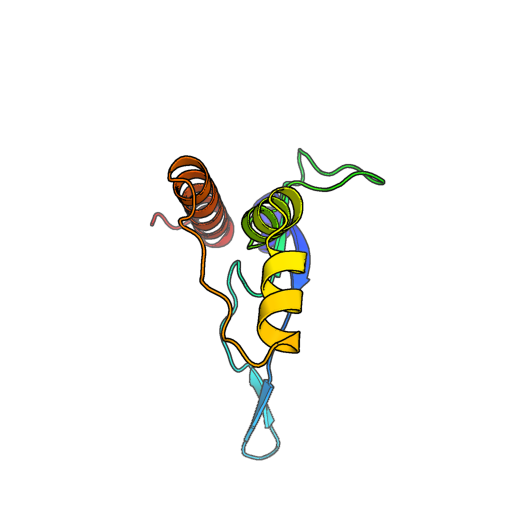00 93.00 82 ALA A C 1
ATOM 659 O O . ALA A 1 82 ? 13.372 14.623 8.382 1.00 93.00 82 ALA A O 1
ATOM 660 N N . PRO A 1 83 ? 11.317 14.442 7.495 1.00 94.25 83 PRO A N 1
ATOM 661 C CA . PRO A 1 83 ? 10.661 14.904 8.703 1.00 94.25 83 PRO A CA 1
ATOM 662 C C . PRO A 1 83 ? 10.612 13.839 9.787 1.00 94.25 83 PRO A C 1
ATOM 664 O O . PRO A 1 83 ? 10.608 12.641 9.512 1.00 94.25 83 PRO A O 1
ATOM 667 N N . SER A 1 84 ? 10.472 14.303 11.028 1.00 95.50 84 SER A N 1
ATOM 668 C CA . SER A 1 84 ? 10.037 13.432 12.112 1.00 95.50 84 SER A CA 1
ATOM 669 C C . SER A 1 84 ? 8.589 13.016 11.867 1.00 95.50 84 SER A C 1
ATOM 671 O O . SER A 1 84 ? 7.718 13.870 11.677 1.00 95.50 84 SER A O 1
ATOM 673 N N . ILE A 1 85 ? 8.347 11.709 11.850 1.00 95.62 85 ILE A N 1
ATOM 674 C CA . ILE A 1 85 ? 7.016 11.148 11.642 1.00 95.62 85 ILE A CA 1
ATOM 675 C C . ILE A 1 85 ? 6.306 11.061 13.004 1.00 95.62 85 ILE A C 1
ATOM 677 O O . ILE A 1 85 ? 6.899 10.543 13.953 1.00 95.62 85 ILE A O 1
ATOM 681 N N . PRO A 1 86 ? 5.053 11.537 13.128 1.00 96.81 86 PRO A N 1
ATOM 682 C CA . PRO A 1 86 ? 4.290 11.436 14.366 1.00 96.81 86 PRO A CA 1
ATOM 683 C C . PRO A 1 86 ? 4.140 9.988 14.853 1.00 96.81 86 PRO A C 1
ATOM 685 O O . PRO A 1 86 ? 3.883 9.072 14.068 1.00 96.81 86 PRO A O 1
ATOM 688 N N . THR A 1 87 ? 4.278 9.772 16.162 1.00 97.50 87 THR A N 1
ATOM 689 C CA . THR A 1 87 ? 4.239 8.431 16.772 1.00 97.50 87 THR A CA 1
ATOM 690 C C . THR A 1 87 ? 2.903 7.718 16.556 1.00 97.50 87 THR A C 1
ATOM 692 O O . THR A 1 87 ? 2.867 6.496 16.403 1.00 97.50 87 THR A O 1
ATOM 695 N N . ASP A 1 88 ? 1.799 8.460 16.518 1.00 96.00 88 ASP A N 1
ATOM 696 C CA . ASP A 1 88 ? 0.465 7.939 16.218 1.00 96.00 88 ASP A CA 1
ATOM 697 C C . ASP A 1 88 ? 0.370 7.428 14.774 1.00 96.00 88 ASP A C 1
ATOM 699 O O . ASP A 1 88 ? -0.176 6.347 14.543 1.00 96.00 88 ASP A O 1
ATOM 703 N N . LEU A 1 89 ? 0.984 8.136 13.817 1.00 94.75 89 LEU A N 1
ATOM 704 C CA . LEU A 1 89 ? 1.061 7.696 12.426 1.00 94.75 89 LEU A CA 1
ATOM 705 C C . LEU A 1 89 ? 1.881 6.408 12.302 1.00 94.75 89 LEU A C 1
ATOM 707 O O . LEU A 1 89 ? 1.422 5.449 11.681 1.00 94.75 89 LEU A O 1
ATOM 711 N N . ILE A 1 90 ? 3.051 6.356 12.951 1.00 95.38 90 ILE A N 1
ATOM 712 C CA . ILE A 1 90 ? 3.909 5.160 12.997 1.00 95.38 90 ILE A CA 1
ATOM 713 C C . ILE A 1 90 ? 3.133 3.967 13.568 1.00 95.38 90 ILE A C 1
ATOM 715 O O . ILE A 1 90 ? 3.134 2.880 12.985 1.00 95.38 90 ILE A O 1
ATOM 719 N N . SER A 1 91 ? 2.433 4.176 14.685 1.00 96.00 91 SER A N 1
ATOM 720 C CA . SER A 1 91 ? 1.662 3.129 15.363 1.00 96.00 91 SER A CA 1
ATOM 721 C C . SER A 1 91 ? 0.526 2.616 14.476 1.00 96.00 91 SER A C 1
ATOM 723 O O . SER A 1 91 ? 0.354 1.407 14.322 1.00 96.00 91 SER A O 1
ATOM 725 N N . LYS A 1 92 ? -0.208 3.526 13.825 1.00 94.06 92 LYS A N 1
ATOM 726 C CA . LYS A 1 92 ? -1.311 3.186 12.920 1.00 94.06 92 LYS A CA 1
ATOM 727 C C . LYS A 1 92 ? -0.832 2.424 11.685 1.00 94.06 92 LYS A C 1
ATOM 729 O O . LYS A 1 92 ? -1.456 1.434 11.306 1.00 94.06 92 LYS A O 1
ATOM 734 N N . MET A 1 93 ? 0.277 2.843 11.072 1.00 94.00 93 MET A N 1
ATOM 735 C CA . MET A 1 93 ? 0.883 2.110 9.953 1.00 94.00 93 MET A CA 1
ATOM 736 C C . MET A 1 93 ? 1.309 0.708 10.370 1.00 94.00 93 MET A C 1
ATOM 738 O O . MET A 1 93 ? 0.933 -0.265 9.720 1.00 94.00 93 MET A O 1
ATOM 742 N N . THR A 1 94 ? 2.032 0.607 11.488 1.00 94.62 94 THR A N 1
ATOM 743 C CA . THR A 1 94 ? 2.490 -0.674 12.038 1.00 94.62 94 THR A CA 1
ATOM 744 C C . THR A 1 94 ? 1.311 -1.614 12.255 1.00 94.62 94 THR A C 1
ATOM 746 O O . THR A 1 94 ? 1.322 -2.746 11.777 1.00 94.62 94 THR A O 1
ATOM 749 N N . GLN A 1 95 ? 0.244 -1.130 12.894 1.00 94.75 95 GLN A N 1
ATOM 750 C CA . GLN A 1 95 ? -0.953 -1.928 13.142 1.00 94.75 95 GLN A CA 1
ATOM 751 C C . GLN A 1 95 ? -1.609 -2.420 11.845 1.00 94.75 95 GLN A C 1
ATOM 753 O O . GLN A 1 95 ? -2.038 -3.574 11.779 1.00 94.75 95 GLN A O 1
ATOM 758 N N . ARG A 1 96 ? -1.676 -1.583 10.801 1.00 93.38 96 ARG A N 1
ATOM 759 C CA . ARG A 1 96 ? -2.223 -1.988 9.496 1.00 93.38 96 ARG A CA 1
ATOM 760 C C . ARG A 1 96 ? -1.372 -3.067 8.834 1.00 93.38 96 ARG A C 1
ATOM 762 O O . ARG A 1 96 ? -1.932 -4.036 8.330 1.00 93.38 96 ARG A O 1
ATOM 769 N N . TYR A 1 97 ? -0.048 -2.949 8.891 1.00 94.19 97 TYR A N 1
ATOM 770 C CA . TYR A 1 97 ? 0.868 -3.930 8.304 1.00 94.19 97 TYR A CA 1
ATOM 771 C C . TYR A 1 97 ? 0.755 -5.278 9.022 1.00 94.19 97 TYR A C 1
ATOM 773 O O . TYR A 1 97 ? 0.598 -6.311 8.372 1.00 94.19 97 TYR A O 1
ATOM 781 N N . VAL A 1 98 ? 0.732 -5.258 10.361 1.00 94.50 98 VAL A N 1
ATOM 782 C CA . VAL A 1 98 ? 0.499 -6.451 11.190 1.00 94.50 98 VAL A CA 1
ATOM 783 C C . VAL A 1 98 ? -0.852 -7.083 10.856 1.00 94.50 98 VAL A C 1
ATOM 785 O O . VAL A 1 98 ? -0.922 -8.279 10.596 1.00 94.50 98 VAL A O 1
ATOM 788 N N . THR A 1 99 ? -1.920 -6.285 10.784 1.00 93.38 99 THR A N 1
ATOM 789 C CA . THR A 1 99 ? -3.270 -6.788 10.481 1.00 93.38 99 THR A CA 1
ATOM 790 C C . THR A 1 99 ? -3.342 -7.418 9.092 1.00 93.38 99 THR A C 1
ATOM 792 O O . THR A 1 99 ? -3.957 -8.471 8.930 1.00 93.38 99 THR A O 1
ATOM 795 N N . ALA A 1 100 ? -2.726 -6.792 8.084 1.00 93.19 100 ALA A N 1
ATOM 796 C CA . ALA A 1 100 ? -2.675 -7.334 6.732 1.00 93.19 100 ALA A CA 1
ATOM 797 C C . ALA A 1 100 ? -1.927 -8.671 6.706 1.00 93.19 100 ALA A C 1
ATOM 799 O O . ALA A 1 100 ? -2.466 -9.646 6.188 1.00 93.19 100 ALA A O 1
ATOM 800 N N . TYR A 1 101 ? -0.741 -8.739 7.321 1.00 94.69 101 TYR A N 1
ATOM 801 C CA . TYR A 1 101 ? 0.027 -9.978 7.445 1.00 94.69 101 TYR A CA 1
ATOM 802 C C . TYR A 1 101 ? -0.805 -11.085 8.101 1.00 94.69 101 TYR A C 1
ATOM 804 O O . TYR A 1 101 ? -1.073 -12.097 7.460 1.00 94.69 101 TYR A O 1
ATOM 812 N N . GLN A 1 102 ? -1.301 -10.850 9.320 1.00 95.38 102 GLN A N 1
ATOM 813 C CA . GLN A 1 102 ? -2.015 -11.861 10.103 1.00 95.38 102 GLN A CA 1
ATOM 814 C C . GLN A 1 102 ? -3.275 -12.369 9.388 1.00 95.38 102 GLN A C 1
ATOM 816 O O . GLN A 1 102 ? -3.567 -13.561 9.399 1.00 95.38 102 GLN A O 1
ATOM 821 N N . LYS A 1 103 ? -4.025 -11.486 8.717 1.00 94.06 103 LYS A N 1
ATOM 822 C CA . LYS A 1 103 ? -5.221 -11.886 7.960 1.00 94.06 103 LYS A CA 1
ATOM 823 C C . LYS A 1 103 ? -4.892 -12.658 6.680 1.00 94.06 103 LYS A C 1
ATOM 825 O O . LYS A 1 103 ? -5.663 -13.534 6.298 1.00 94.06 103 LYS A O 1
ATOM 830 N N . LEU A 1 104 ? -3.799 -12.319 5.992 1.00 93.81 104 LEU A N 1
ATOM 831 C CA . LEU A 1 104 ? -3.402 -12.985 4.747 1.00 93.81 104 LEU A CA 1
ATOM 832 C C . LEU A 1 104 ? -2.771 -14.356 4.993 1.00 93.81 104 LEU A C 1
ATOM 83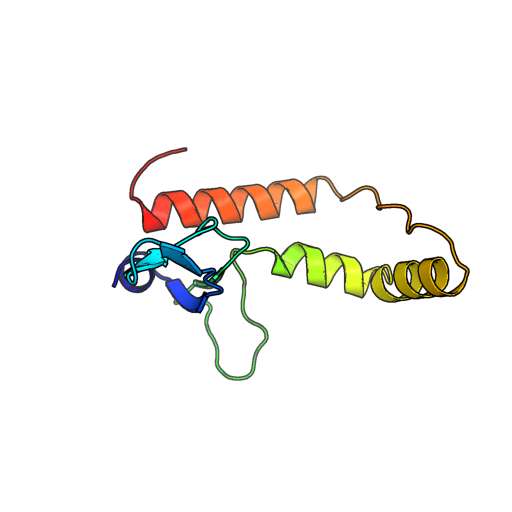4 O O . LEU A 1 104 ? -2.999 -15.267 4.198 1.00 93.81 104 LEU A O 1
ATOM 838 N N . THR A 1 105 ? -1.970 -14.489 6.051 1.00 94.50 105 THR A N 1
ATOM 839 C CA . THR A 1 105 ? -1.237 -15.725 6.360 1.00 94.50 105 THR A CA 1
ATOM 840 C C . THR A 1 105 ? -1.999 -16.636 7.316 1.00 94.50 105 THR A C 1
ATOM 842 O O . THR A 1 105 ? -1.885 -17.852 7.209 1.00 94.50 105 THR A O 1
ATOM 845 N N . GLY A 1 106 ? -2.805 -16.066 8.217 1.00 95.00 106 GLY A N 1
ATOM 846 C CA . GLY A 1 106 ? -3.395 -16.777 9.353 1.00 95.00 106 GLY A CA 1
ATOM 847 C C . GLY A 1 106 ? -2.449 -16.920 10.552 1.00 95.00 106 GLY A C 1
ATOM 848 O O . GLY A 1 106 ? -2.856 -17.472 11.573 1.00 95.00 106 GLY A O 1
ATOM 849 N N . ASP A 1 107 ? -1.219 -16.411 10.450 1.00 95.12 107 ASP A N 1
ATOM 850 C CA . ASP A 1 107 ? -0.209 -16.471 11.507 1.00 95.12 107 ASP A CA 1
ATOM 851 C C . ASP A 1 107 ? -0.281 -15.247 12.427 1.00 95.12 107 ASP A C 1
ATOM 853 O O . ASP A 1 107 ? -0.840 -14.211 12.076 1.00 95.12 107 ASP A O 1
ATOM 857 N N . THR A 1 108 ? 0.312 -15.348 13.618 1.00 94.06 108 THR A N 1
ATOM 858 C CA . THR A 1 108 ? 0.465 -14.215 14.546 1.00 94.06 108 THR A CA 1
ATOM 859 C C . THR A 1 108 ? 1.902 -13.705 14.498 1.00 94.06 108 THR A C 1
ATOM 861 O O . THR A 1 108 ? 2.831 -14.503 14.606 1.00 94.06 108 THR A O 1
ATOM 864 N N . LEU A 1 109 ? 2.061 -12.390 14.322 1.00 87.69 109 LEU A N 1
ATOM 865 C CA . LEU A 1 109 ? 3.345 -11.686 14.386 1.00 87.69 109 LEU A CA 1
ATOM 866 C C . LEU A 1 109 ? 3.802 -11.439 15.832 1.00 87.69 109 LEU A C 1
ATOM 868 O O . LEU A 1 109 ? 2.919 -11.112 16.660 1.00 87.69 109 LEU A O 1
#

Foldseek 3Di:
DLLVQLQWDFPDFDWDWDADPNDIHTDDDGALAGTWIFGNVQDDPPDDTDTLHCVLVVVVCVVVPVVVQQVVQVVVVHHRDDDDDDPVSVVVSVVSRQSSVCSRPVDHD

InterPro domains:
  IPR018236 SAICAR synthetase, conserved site [PS01058] (10-18)
  IPR028923 SAICAR synthetase/ADE2, N-terminal [PF01259] (2-70)

Radius of gyration: 17.32 Å; chains: 1; bounding box: 38×44×37 Å

Organism: NCBI:txid408172